Protein AF-A0A1J0GCW2-F1 (afdb_monomer_lite)

Structure (mmCIF, N/CA/C/O backbone):
data_AF-A0A1J0GCW2-F1
#
_entry.id   AF-A0A1J0GCW2-F1
#
loop_
_atom_site.group_PDB
_atom_site.id
_atom_site.type_symbol
_atom_site.label_atom_id
_atom_site.label_alt_id
_atom_site.label_comp_id
_atom_site.label_asym_id
_atom_site.label_entity_id
_atom_site.label_seq_id
_atom_site.pdbx_PDB_ins_code
_atom_site.Cartn_x
_atom_site.Cartn_y
_atom_site.Cartn_z
_atom_site.occupancy
_atom_site.B_iso_or_equiv
_atom_site.auth_seq_id
_atom_site.auth_comp_id
_atom_site.auth_asym_id
_atom_site.auth_atom_id
_atom_site.pdbx_PDB_model_num
ATOM 1 N N . MET A 1 1 ? -19.838 6.356 8.604 1.00 87.81 1 MET A N 1
ATOM 2 C CA . MET A 1 1 ? -19.145 7.204 7.609 1.00 87.81 1 MET A CA 1
ATOM 3 C C . MET A 1 1 ? -18.287 6.303 6.739 1.00 87.81 1 MET A C 1
ATOM 5 O O . MET A 1 1 ? -17.605 5.452 7.301 1.00 87.81 1 MET A O 1
ATOM 9 N N . PHE A 1 2 ? -18.359 6.454 5.416 1.00 95.56 2 PHE A N 1
ATOM 10 C CA . PHE A 1 2 ? -17.515 5.715 4.475 1.00 95.56 2 PHE A CA 1
ATOM 11 C C . PHE A 1 2 ? -16.550 6.679 3.780 1.00 95.56 2 PHE A C 1
ATOM 13 O O . PHE A 1 2 ? -16.982 7.770 3.411 1.00 95.56 2 PHE A O 1
ATOM 20 N N . PHE A 1 3 ? -15.276 6.309 3.629 1.00 94.56 3 PHE A N 1
ATOM 21 C CA . PHE A 1 3 ? -14.262 7.168 3.007 1.00 94.56 3 PHE A CA 1
ATOM 22 C C . PHE A 1 3 ? -13.421 6.426 1.965 1.00 94.56 3 PHE A C 1
ATOM 24 O O . PHE A 1 3 ? -13.171 5.228 2.078 1.00 94.56 3 PHE A O 1
ATOM 31 N N . LEU A 1 4 ? -12.961 7.174 0.966 1.00 95.69 4 LEU A N 1
ATOM 32 C CA . LEU A 1 4 ? -11.977 6.754 -0.024 1.00 95.69 4 LEU A CA 1
ATOM 33 C C . LEU A 1 4 ? -10.927 7.859 -0.078 1.00 95.69 4 LEU A C 1
ATOM 35 O O . LEU A 1 4 ? -11.264 9.000 -0.393 1.00 95.69 4 LEU A O 1
ATOM 39 N N . LEU A 1 5 ? -9.696 7.544 0.304 1.00 93.69 5 LEU A N 1
ATOM 40 C CA . LEU A 1 5 ? -8.607 8.512 0.378 1.00 93.69 5 LEU A CA 1
ATOM 41 C C . LEU A 1 5 ? -7.516 8.072 -0.589 1.00 93.69 5 LEU A C 1
ATOM 43 O O . LEU A 1 5 ? -7.018 6.952 -0.492 1.00 93.69 5 LEU A O 1
ATOM 47 N N . ASP A 1 6 ? -7.182 8.949 -1.526 1.00 92.19 6 ASP A N 1
ATOM 48 C CA . ASP A 1 6 ? -6.147 8.695 -2.519 1.00 92.19 6 ASP A CA 1
ATOM 49 C C . ASP A 1 6 ? -4.888 9.482 -2.149 1.00 92.19 6 ASP A C 1
ATOM 51 O O . ASP A 1 6 ? -4.954 10.708 -2.049 1.00 92.19 6 ASP A O 1
ATOM 55 N N . GLU A 1 7 ? -3.783 8.780 -1.889 1.00 87.19 7 GLU A N 1
ATOM 56 C CA . GLU A 1 7 ? -2.478 9.345 -1.515 1.00 87.19 7 GLU A CA 1
ATOM 57 C C . GLU A 1 7 ? -2.553 10.437 -0.432 1.00 87.19 7 GLU A C 1
ATOM 59 O O . GLU A 1 7 ? -2.437 11.642 -0.694 1.00 87.19 7 GLU A O 1
ATOM 64 N N . LEU A 1 8 ? -2.738 10.009 0.819 1.00 84.12 8 LEU A N 1
ATOM 65 C CA . LEU A 1 8 ? -2.809 10.925 1.955 1.00 84.12 8 LEU A CA 1
ATOM 66 C C . LEU A 1 8 ? -1.536 11.766 2.110 1.00 84.12 8 LEU A C 1
ATOM 68 O O . LEU A 1 8 ? -0.441 11.231 2.237 1.00 84.12 8 LEU A O 1
ATOM 72 N N . PHE A 1 9 ? -1.740 13.086 2.197 1.00 78.75 9 PHE A N 1
ATOM 73 C CA . PHE A 1 9 ? -0.725 14.126 2.380 1.00 78.75 9 PHE A CA 1
ATOM 74 C C . PHE A 1 9 ? 0.325 14.188 1.252 1.00 78.75 9 PHE A C 1
ATOM 76 O O . PHE A 1 9 ? 1.144 13.300 1.062 1.00 78.75 9 PHE A O 1
ATOM 83 N N . LYS A 1 10 ? 0.362 15.307 0.519 1.00 66.12 10 LYS A N 1
ATOM 84 C CA . LYS A 1 10 ? 1.381 15.588 -0.508 1.00 66.12 10 LYS A CA 1
ATOM 85 C C . LYS A 1 10 ? 2.364 16.617 0.054 1.00 66.12 10 LYS A C 1
ATOM 87 O O . LYS A 1 10 ? 1.995 17.767 0.263 1.00 66.12 10 LYS A O 1
ATOM 92 N N . GLY A 1 11 ? 3.595 16.205 0.348 1.00 65.50 11 GLY A N 1
ATOM 93 C CA . GLY A 1 11 ? 4.635 17.050 0.954 1.00 65.50 11 GLY A CA 1
ATOM 94 C C . GLY A 1 11 ? 6.004 16.377 0.884 1.00 65.50 11 GLY A C 1
ATOM 95 O O . GLY A 1 11 ? 6.071 15.197 0.565 1.00 65.50 11 GLY A O 1
ATOM 96 N N . THR A 1 12 ? 7.100 17.087 1.153 1.00 64.31 12 THR A N 1
ATOM 97 C CA . THR A 1 12 ? 8.471 16.556 0.984 1.00 64.31 12 THR A CA 1
ATOM 98 C C . THR A 1 12 ? 9.003 15.802 2.205 1.00 64.31 12 THR A C 1
ATOM 100 O O . THR A 1 12 ? 9.812 14.894 2.034 1.00 64.31 12 THR A O 1
ATOM 103 N N . ASN A 1 13 ? 8.516 16.093 3.415 1.00 81.44 13 ASN A N 1
ATOM 104 C CA . ASN A 1 13 ? 8.945 15.404 4.637 1.00 81.44 13 ASN A CA 1
ATOM 105 C C . ASN A 1 13 ? 8.194 14.076 4.823 1.00 81.44 13 ASN A C 1
ATOM 107 O O . ASN A 1 13 ? 6.986 14.081 5.041 1.00 81.44 13 ASN A O 1
ATOM 111 N N . SER A 1 14 ? 8.893 12.944 4.706 1.00 78.44 14 SER A N 1
ATOM 112 C CA . SER A 1 14 ? 8.293 11.608 4.834 1.00 78.44 14 SER A CA 1
ATOM 113 C C . SER A 1 14 ? 7.765 11.304 6.227 1.00 78.44 14 SER A C 1
ATOM 115 O O . SER A 1 14 ? 6.701 10.703 6.328 1.00 78.44 14 SER A O 1
ATOM 117 N N . ILE A 1 15 ? 8.448 11.782 7.267 1.00 83.06 15 ILE A N 1
ATOM 118 C CA . ILE A 1 15 ? 8.085 11.512 8.662 1.00 83.06 15 ILE A CA 1
ATOM 119 C C . ILE A 1 15 ? 6.748 12.182 8.994 1.00 83.06 15 ILE A C 1
ATOM 121 O O . ILE A 1 15 ? 5.807 11.513 9.407 1.00 83.06 15 ILE A O 1
ATOM 125 N N . ASP A 1 16 ? 6.612 13.479 8.700 1.00 84.75 16 ASP A N 1
ATOM 126 C CA . ASP A 1 16 ? 5.375 14.221 8.984 1.00 84.75 16 ASP A CA 1
ATOM 127 C C . ASP A 1 16 ? 4.162 13.632 8.242 1.00 84.75 16 ASP A C 1
ATOM 129 O O . ASP A 1 16 ? 3.046 13.617 8.766 1.00 84.75 16 ASP A O 1
ATOM 133 N N . ARG A 1 17 ? 4.368 13.142 7.008 1.00 85.38 17 ARG A N 1
ATOM 134 C CA . ARG A 1 17 ? 3.310 12.475 6.232 1.00 85.38 17 ARG A CA 1
ATOM 135 C C . ARG A 1 17 ? 2.891 11.162 6.878 1.00 85.38 17 ARG A C 1
ATOM 137 O O . ARG A 1 17 ? 1.690 10.929 7.004 1.00 85.38 17 ARG A O 1
ATOM 144 N N . HIS A 1 18 ? 3.859 10.335 7.265 1.00 87.56 18 HIS A N 1
ATOM 145 C CA . HIS A 1 18 ? 3.608 9.062 7.924 1.00 87.56 18 HIS A CA 1
ATOM 146 C C . HIS A 1 18 ? 2.834 9.273 9.230 1.00 87.56 18 HIS A C 1
ATOM 148 O O . HIS A 1 18 ? 1.753 8.712 9.410 1.00 87.56 18 HIS A O 1
ATOM 154 N N . ASP A 1 19 ? 3.319 10.165 10.096 1.00 88.81 19 ASP A N 1
ATOM 155 C CA . ASP A 1 19 ? 2.689 10.470 11.383 1.00 88.81 19 ASP A CA 1
ATOM 156 C C . ASP A 1 19 ? 1.274 11.035 11.204 1.00 88.81 19 ASP A C 1
ATOM 158 O O . ASP A 1 19 ? 0.329 10.616 11.881 1.00 88.81 19 ASP A O 1
ATOM 162 N N . GLY A 1 20 ? 1.098 11.950 10.246 1.00 90.69 20 GLY A N 1
ATOM 163 C CA . GLY A 1 20 ? -0.201 12.529 9.914 1.00 90.69 20 GLY A CA 1
ATOM 164 C C . GLY A 1 20 ? -1.199 11.496 9.383 1.00 90.69 20 GLY A C 1
ATOM 165 O O . GLY A 1 20 ? -2.351 11.460 9.829 1.00 90.69 20 GLY A O 1
ATOM 166 N N . ALA A 1 21 ? -0.772 10.634 8.454 1.00 91.12 21 ALA A N 1
ATOM 167 C CA . ALA A 1 21 ? -1.598 9.558 7.904 1.00 91.12 21 ALA A CA 1
ATOM 168 C C . ALA A 1 21 ? -1.998 8.569 8.999 1.00 91.12 21 ALA A C 1
ATOM 170 O O . ALA A 1 21 ? -3.180 8.254 9.157 1.00 91.12 21 ALA A O 1
ATOM 171 N N . THR A 1 22 ? -1.033 8.163 9.816 1.00 91.19 22 THR A N 1
ATOM 172 C CA . THR A 1 22 ? -1.234 7.279 10.957 1.00 91.19 22 THR A CA 1
ATOM 173 C C . THR A 1 22 ? -2.247 7.853 11.951 1.00 91.19 22 THR A C 1
ATOM 175 O O . THR A 1 22 ? -3.200 7.164 12.330 1.00 91.19 22 THR A O 1
ATOM 178 N N . ALA A 1 23 ? -2.113 9.125 12.336 1.00 92.19 23 ALA A N 1
ATOM 179 C CA . ALA A 1 23 ? -3.050 9.788 13.241 1.00 92.19 23 ALA A CA 1
ATOM 180 C C . ALA A 1 23 ? -4.479 9.843 12.669 1.00 92.19 23 ALA A C 1
ATOM 182 O O . ALA A 1 23 ? -5.441 9.507 13.367 1.00 92.19 23 ALA A O 1
ATOM 183 N N . LEU A 1 24 ? -4.624 1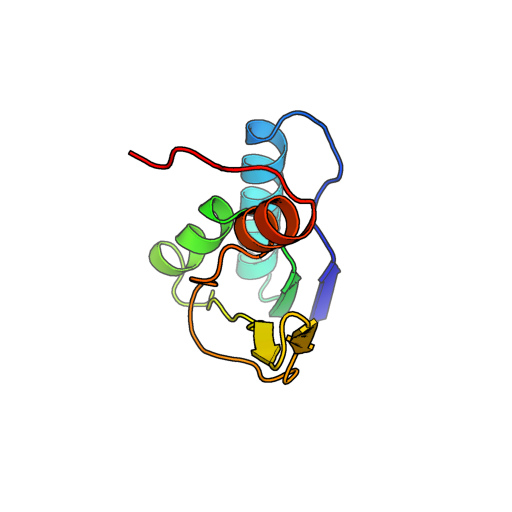0.199 11.387 1.00 92.25 24 LEU A N 1
ATOM 184 C CA . LEU A 1 24 ? -5.921 10.261 10.710 1.00 92.25 24 LEU A CA 1
ATOM 185 C C . LEU A 1 24 ? -6.606 8.888 10.658 1.00 92.25 24 LEU A C 1
ATOM 187 O O . LEU A 1 24 ? -7.785 8.771 10.997 1.00 92.25 24 LEU A O 1
ATOM 191 N N . ILE A 1 25 ? -5.873 7.841 10.271 1.00 91.81 25 ILE A N 1
ATOM 192 C CA . ILE A 1 25 ? -6.392 6.469 10.179 1.00 91.81 25 ILE A CA 1
ATOM 193 C C . ILE A 1 25 ? -6.871 5.981 11.546 1.00 91.81 25 ILE A C 1
A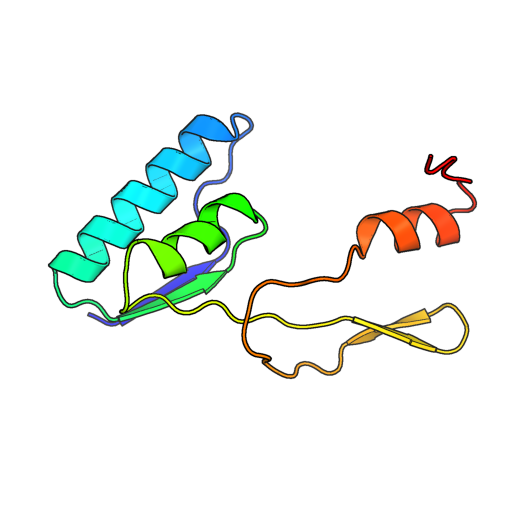TOM 195 O O . ILE A 1 25 ? -7.981 5.450 11.662 1.00 91.81 25 ILE A O 1
ATOM 199 N N . LYS A 1 26 ? -6.069 6.210 12.595 1.00 90.06 26 LYS A N 1
ATOM 200 C CA . LYS A 1 26 ? -6.421 5.857 13.977 1.00 90.06 26 LYS A CA 1
ATOM 201 C C . LYS A 1 26 ? -7.707 6.566 14.412 1.00 90.06 26 LYS A C 1
ATOM 203 O O . LYS A 1 26 ? -8.617 5.913 14.926 1.00 90.06 26 LYS A O 1
ATOM 208 N N . GLN A 1 27 ? -7.829 7.868 14.147 1.00 92.56 27 GLN A N 1
ATOM 209 C CA . GLN A 1 27 ? -9.023 8.644 14.488 1.00 92.56 27 GLN A CA 1
ATOM 210 C C . GLN A 1 27 ? -10.276 8.154 13.740 1.00 92.56 27 GLN A C 1
ATOM 212 O O . GLN A 1 27 ? -11.328 7.967 14.354 1.00 92.56 27 GLN A O 1
ATOM 217 N N . LEU A 1 28 ? -10.176 7.894 12.434 1.00 92.31 28 LEU A N 1
ATOM 218 C CA . LEU A 1 28 ? -11.284 7.360 11.632 1.00 92.31 28 LEU A CA 1
ATOM 219 C C . LEU A 1 28 ? -11.739 5.984 12.144 1.00 92.31 28 LEU A C 1
ATOM 221 O O . LEU A 1 28 ? -12.940 5.743 12.294 1.00 92.31 28 LEU A O 1
ATOM 225 N N . GLY A 1 29 ? -10.791 5.104 12.475 1.00 89.19 29 GLY A N 1
ATOM 226 C CA . GLY A 1 29 ? -11.077 3.786 13.042 1.00 89.19 29 GLY A CA 1
ATOM 227 C C . GLY A 1 29 ? -11.773 3.853 14.406 1.00 89.19 29 GLY A C 1
ATOM 228 O O . GLY A 1 29 ? -12.712 3.092 14.655 1.00 89.19 29 GLY A O 1
ATOM 229 N N . GLN A 1 30 ? -11.367 4.787 15.273 1.00 90.62 30 GLN A N 1
ATOM 230 C CA . GLN A 1 30 ? -12.003 5.024 16.578 1.00 90.62 30 GLN A CA 1
ATOM 231 C C . GLN A 1 30 ? -13.443 5.534 16.449 1.00 90.62 30 GLN A C 1
ATOM 233 O O . GLN A 1 30 ? -14.300 5.161 17.246 1.00 90.62 30 GLN A O 1
ATOM 238 N N . GLN A 1 31 ? -13.737 6.329 15.418 1.00 93.19 31 GLN A N 1
ATOM 239 C CA . GLN A 1 31 ? -15.086 6.836 15.136 1.00 93.19 31 GLN A CA 1
ATOM 240 C C . GLN A 1 31 ? -16.000 5.805 14.448 1.00 93.19 31 GLN A C 1
ATOM 242 O O . GLN A 1 31 ?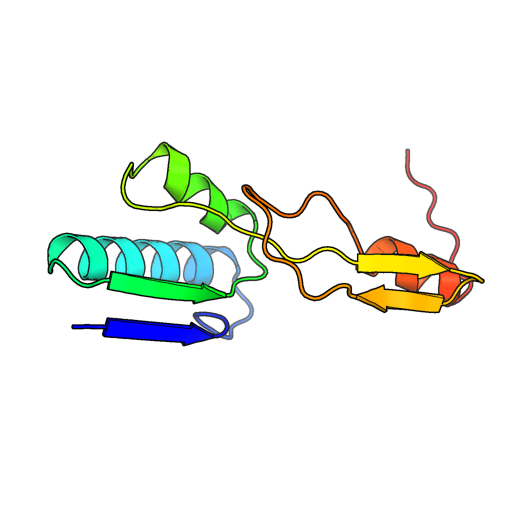 -17.121 6.130 14.056 1.00 93.19 31 GLN A O 1
ATOM 247 N N . GLY A 1 32 ? -15.537 4.562 14.267 1.00 92.12 32 GLY A N 1
ATOM 248 C CA . GLY A 1 32 ? -16.301 3.516 13.587 1.00 92.12 32 GLY A CA 1
ATOM 249 C C . GLY A 1 32 ? -16.490 3.780 12.091 1.00 92.12 32 GLY A C 1
ATOM 250 O O . GLY A 1 32 ? -17.425 3.252 11.488 1.00 92.12 32 GLY A O 1
ATOM 251 N N . ALA A 1 33 ? -15.636 4.609 11.483 1.00 94.31 33 ALA A N 1
ATOM 252 C CA . ALA A 1 33 ? -15.625 4.779 10.040 1.00 94.31 33 ALA A CA 1
ATOM 253 C C . ALA A 1 33 ? -15.041 3.533 9.355 1.00 94.31 33 ALA A C 1
ATOM 255 O O . ALA A 1 33 ? -14.322 2.730 9.952 1.00 94.31 33 ALA A O 1
ATOM 256 N N . SER A 1 34 ? -15.369 3.353 8.082 1.00 95.12 34 SER A N 1
ATOM 257 C CA . SER A 1 34 ? -14.819 2.287 7.240 1.00 95.12 34 SER A CA 1
ATOM 258 C C . SER A 1 34 ? -14.446 2.879 5.892 1.00 95.12 34 SER A C 1
ATOM 260 O O . SER A 1 34 ? -15.115 3.797 5.427 1.00 95.12 34 SER A O 1
ATOM 262 N N . GLY A 1 35 ? -13.388 2.389 5.259 1.00 94.88 35 GLY A N 1
ATOM 263 C CA . GLY A 1 35 ? -12.940 2.991 4.014 1.00 94.88 35 GLY A CA 1
ATOM 264 C C . GLY A 1 35 ? -11.707 2.340 3.424 1.00 94.88 35 GLY A C 1
ATOM 265 O O . GLY A 1 35 ? -11.205 1.349 3.952 1.00 94.88 35 GLY A O 1
ATOM 266 N N . LEU A 1 36 ? -11.254 2.914 2.315 1.00 95.81 36 LEU A N 1
ATOM 267 C CA . LEU A 1 36 ? -10.061 2.496 1.586 1.00 95.81 36 LEU A CA 1
ATOM 268 C C . LEU A 1 36 ? -9.080 3.659 1.492 1.00 95.81 36 LEU A C 1
ATOM 270 O O . LEU A 1 36 ? -9.487 4.820 1.387 1.00 95.81 36 LEU A O 1
ATOM 274 N N . ILE A 1 37 ? -7.794 3.324 1.526 1.00 94.56 37 ILE A N 1
ATOM 275 C CA . ILE A 1 37 ? -6.689 4.273 1.428 1.00 94.56 37 ILE A CA 1
ATOM 276 C C . ILE A 1 37 ? -5.678 3.706 0.441 1.00 94.56 37 ILE A C 1
ATOM 278 O O . ILE A 1 37 ? -5.272 2.553 0.586 1.00 94.56 37 ILE A O 1
ATOM 282 N N . SER A 1 38 ? -5.285 4.502 -0.549 1.00 93.56 38 SER A N 1
ATOM 283 C CA . SER A 1 38 ? -4.112 4.215 -1.375 1.00 93.56 38 SER A CA 1
ATOM 284 C C . SER A 1 38 ? -2.888 4.926 -0.786 1.00 93.56 38 SER A C 1
ATOM 286 O O . SER A 1 38 ? -2.980 6.032 -0.245 1.00 93.56 38 SER A O 1
ATOM 288 N N . THR A 1 39 ? -1.727 4.280 -0.859 1.00 90.31 39 THR A N 1
ATOM 289 C CA . THR A 1 39 ? -0.461 4.876 -0.431 1.00 90.31 39 THR A CA 1
ATOM 290 C C . THR A 1 39 ? 0.716 4.236 -1.160 1.00 90.31 39 THR A C 1
ATOM 292 O O . THR A 1 39 ? 0.672 3.060 -1.522 1.00 90.31 39 THR A O 1
ATOM 295 N N . HIS A 1 40 ? 1.773 5.022 -1.358 1.00 86.38 40 HIS A N 1
ATOM 296 C CA . HIS A 1 40 ? 3.094 4.545 -1.772 1.00 86.38 40 HIS A CA 1
ATOM 297 C C . HIS A 1 40 ? 4.045 4.341 -0.581 1.00 86.38 40 HIS A C 1
ATOM 299 O O . HIS A 1 40 ? 5.155 3.844 -0.762 1.00 86.38 40 HIS A O 1
ATOM 305 N N . ASP A 1 41 ? 3.625 4.734 0.623 1.00 86.75 41 ASP A N 1
ATOM 306 C CA . ASP A 1 41 ? 4.392 4.584 1.855 1.00 86.75 41 ASP A CA 1
ATOM 307 C C . ASP A 1 41 ? 4.247 3.160 2.411 1.00 86.75 41 ASP A C 1
ATOM 309 O O . ASP A 1 41 ? 3.197 2.790 2.939 1.00 86.75 41 ASP A O 1
ATOM 313 N N . LEU A 1 42 ? 5.312 2.364 2.283 1.00 87.12 42 LEU A N 1
ATOM 314 C CA . LEU A 1 42 ? 5.362 0.999 2.808 1.00 87.12 42 LEU A CA 1
ATOM 315 C C . LEU A 1 42 ? 5.395 0.961 4.340 1.00 87.12 42 LEU A C 1
ATOM 317 O O . LEU A 1 42 ? 4.936 -0.024 4.907 1.00 87.12 42 LEU A O 1
ATOM 321 N N . GLU A 1 43 ? 5.881 2.007 5.014 1.00 88.12 43 GLU A N 1
ATOM 322 C CA . GLU A 1 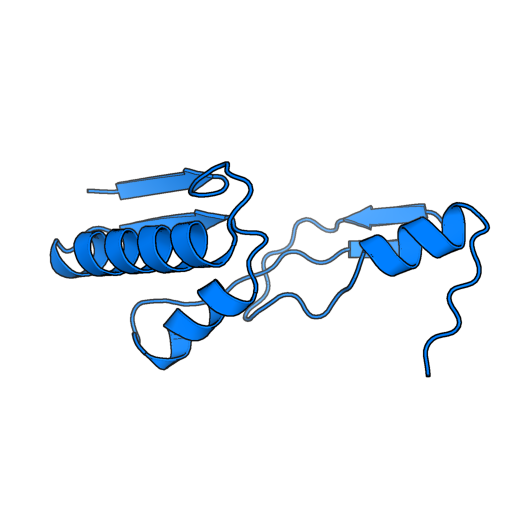43 ? 5.888 2.065 6.483 1.00 88.12 43 GLU A CA 1
ATOM 323 C C . GLU A 1 43 ? 4.454 2.173 7.011 1.00 88.12 43 GLU A C 1
ATOM 325 O O . GLU A 1 43 ? 4.096 1.560 8.014 1.00 88.12 43 GLU A O 1
ATOM 330 N N . LEU A 1 44 ? 3.572 2.878 6.291 1.00 90.19 44 LEU A N 1
ATOM 331 C CA . LEU A 1 44 ? 2.155 2.981 6.655 1.00 90.19 44 LEU A CA 1
ATOM 332 C C . LEU A 1 44 ? 1.444 1.617 6.642 1.00 90.19 44 LEU A C 1
ATOM 334 O O . LEU A 1 44 ? 0.453 1.416 7.349 1.00 90.19 44 LEU A O 1
ATOM 338 N N . CYS A 1 45 ? 1.948 0.658 5.861 1.00 91.12 45 CYS A N 1
ATOM 339 C CA . CYS A 1 45 ? 1.414 -0.696 5.845 1.00 91.12 45 CYS A CA 1
ATOM 340 C C . CYS A 1 45 ? 1.625 -1.430 7.178 1.00 91.12 45 CYS A C 1
ATOM 342 O O . CYS A 1 45 ? 0.841 -2.330 7.494 1.00 91.12 45 CYS A O 1
ATOM 344 N N . ASP A 1 46 ? 2.599 -1.048 8.002 1.00 91.88 46 ASP A N 1
ATOM 345 C CA . ASP A 1 46 ? 2.843 -1.719 9.282 1.00 91.88 46 ASP A CA 1
ATOM 346 C C . ASP A 1 46 ? 1.697 -1.517 10.289 1.00 91.88 46 ASP A C 1
ATOM 348 O O . ASP A 1 46 ? 1.513 -2.326 11.202 1.00 91.88 46 ASP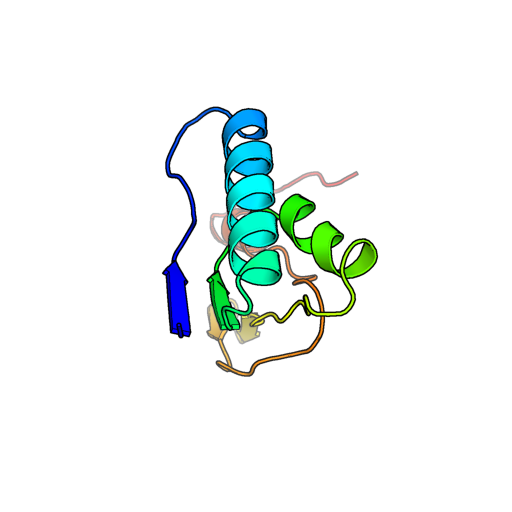 A O 1
ATOM 352 N N . LEU A 1 47 ? 0.811 -0.543 10.045 1.00 91.75 47 LEU A N 1
ATOM 353 C CA . LEU A 1 47 ? -0.404 -0.333 10.836 1.00 91.75 47 LEU A CA 1
ATOM 354 C C . LEU A 1 47 ? -1.328 -1.558 10.891 1.00 91.75 47 LEU A C 1
ATOM 356 O O . LEU A 1 47 ? -2.096 -1.686 11.847 1.00 91.75 47 LEU A O 1
ATOM 360 N N . GLN A 1 48 ? -1.263 -2.475 9.916 1.00 93.25 48 GLN A N 1
ATOM 361 C CA . GLN A 1 48 ? -2.025 -3.731 9.981 1.00 93.25 48 GLN A CA 1
ATOM 362 C C . GLN A 1 48 ? -1.631 -4.599 11.189 1.00 93.25 48 GLN A C 1
ATOM 364 O O . GLN A 1 48 ? -2.453 -5.363 11.692 1.00 93.25 48 GLN A O 1
ATOM 369 N N . TYR A 1 49 ? -0.382 -4.493 11.658 1.00 91.50 49 TYR A N 1
ATOM 370 C CA . TYR A 1 49 ? 0.126 -5.264 12.793 1.00 91.50 49 TYR A CA 1
ATOM 371 C C . TYR A 1 49 ? -0.272 -4.637 14.133 1.00 91.50 49 TYR A C 1
ATOM 373 O O . TYR A 1 49 ? -0.454 -5.349 15.118 1.00 91.50 49 TYR A O 1
ATOM 381 N N . GLU A 1 50 ? -0.460 -3.317 14.166 1.00 89.38 50 GLU A N 1
ATOM 382 C CA . GLU A 1 50 ? -0.952 -2.592 15.342 1.00 89.38 50 GLU A CA 1
ATOM 383 C C . GLU A 1 50 ? -2.484 -2.654 15.481 1.00 89.38 50 GLU A C 1
ATOM 385 O O . GLU A 1 50 ? -3.012 -2.633 16.595 1.00 89.38 50 GLU A O 1
ATOM 390 N N . TYR A 1 51 ? -3.219 -2.735 14.364 1.00 86.94 51 TYR A N 1
ATOM 391 C CA . TYR A 1 51 ? -4.680 -2.639 14.342 1.00 86.94 51 TYR A CA 1
ATOM 392 C C . TYR A 1 51 ? -5.323 -3.749 13.512 1.00 86.94 51 TYR A C 1
ATOM 394 O O . TYR A 1 51 ? -5.378 -3.682 12.290 1.00 86.94 51 TYR A O 1
ATOM 402 N N . PHE A 1 52 ? -5.985 -4.695 14.185 1.00 86.81 52 PHE A N 1
ATOM 403 C CA . PHE A 1 52 ? -6.662 -5.843 13.555 1.00 86.81 52 PHE A CA 1
ATOM 404 C C . PHE A 1 52 ? -7.736 -5.493 12.504 1.00 86.81 52 PHE A C 1
ATOM 406 O O . PHE A 1 52 ? -8.153 -6.354 11.727 1.00 86.81 52 PHE A O 1
ATOM 413 N N . LYS A 1 53 ? -8.252 -4.256 12.519 1.00 90.00 53 LYS A N 1
ATOM 414 C CA . LYS A 1 53 ? -9.250 -3.769 11.552 1.00 90.00 53 LYS A CA 1
ATOM 415 C C . LYS A 1 53 ? -8.624 -3.254 10.256 1.00 90.00 53 LYS A C 1
ATOM 417 O O . LYS A 1 53 ? -9.357 -3.023 9.299 1.00 90.00 53 LYS A O 1
ATOM 422 N N . ILE A 1 54 ? -7.309 -3.055 10.234 1.00 93.50 54 ILE A N 1
ATOM 423 C CA . ILE A 1 54 ? -6.556 -2.623 9.062 1.00 93.50 54 ILE A CA 1
ATOM 424 C C . ILE A 1 54 ? -6.031 -3.871 8.358 1.00 93.50 54 ILE A C 1
ATOM 426 O O . ILE A 1 54 ? -5.504 -4.784 8.988 1.00 93.50 54 ILE A O 1
ATOM 430 N N . LYS A 1 55 ? -6.203 -3.914 7.039 1.00 95.31 55 LYS A N 1
ATOM 431 C CA . LYS A 1 55 ? -5.698 -4.985 6.182 1.00 95.31 55 LYS A CA 1
ATOM 432 C C . LYS A 1 55 ? -5.043 -4.368 4.963 1.00 95.31 55 LYS A C 1
ATOM 434 O O . LYS A 1 55 ? -5.638 -3.493 4.335 1.00 95.31 55 LYS A O 1
ATOM 439 N N . ASN A 1 56 ? -3.853 -4.851 4.630 1.00 96.38 56 ASN A N 1
ATOM 440 C CA . ASN A 1 56 ? -3.162 -4.419 3.426 1.00 96.38 56 ASN A CA 1
ATOM 441 C C . ASN A 1 56 ? -3.580 -5.241 2.221 1.00 96.38 56 ASN A C 1
ATOM 443 O O . ASN A 1 56 ? -3.770 -6.456 2.305 1.00 96.38 56 ASN A O 1
ATOM 447 N N . TYR A 1 57 ? -3.658 -4.543 1.099 1.00 96.19 57 TYR A N 1
ATOM 448 C CA . TYR A 1 57 ? -3.913 -5.103 -0.208 1.00 96.19 57 TYR A CA 1
ATOM 449 C C . TYR A 1 57 ? -3.006 -4.426 -1.225 1.00 96.19 57 TYR A C 1
ATOM 451 O O . TYR A 1 57 ? -2.648 -3.258 -1.066 1.00 96.19 57 TYR A O 1
ATOM 459 N N . ASN A 1 58 ? -2.675 -5.137 -2.296 1.00 94.81 58 ASN A N 1
ATOM 460 C CA . ASN A 1 58 ? -1.877 -4.589 -3.382 1.00 94.81 58 ASN A CA 1
ATOM 461 C C . ASN A 1 58 ? -2.407 -4.989 -4.760 1.00 94.81 58 ASN A C 1
ATOM 463 O O . ASN A 1 58 ? -3.114 -5.986 -4.926 1.00 94.81 58 ASN A O 1
ATOM 467 N N . PHE A 1 59 ? -2.010 -4.186 -5.743 1.00 92.62 59 PHE A N 1
ATOM 468 C CA . PHE A 1 59 ? -2.022 -4.534 -7.155 1.00 92.62 59 PHE A CA 1
ATOM 469 C C . PHE A 1 59 ? -0.589 -4.848 -7.575 1.00 92.62 59 PHE A C 1
ATOM 471 O O . PHE A 1 59 ? 0.349 -4.242 -7.059 1.00 92.62 59 PHE A O 1
ATOM 478 N N . GLN A 1 60 ? -0.431 -5.779 -8.513 1.00 88.31 60 GLN A N 1
ATOM 479 C CA . GLN A 1 60 ? 0.879 -6.182 -9.016 1.00 88.31 60 GLN A CA 1
ATOM 480 C C . GLN A 1 60 ? 0.973 -5.941 -10.513 1.00 88.31 60 GLN A C 1
ATOM 482 O O . GLN A 1 60 ? 0.032 -6.194 -11.274 1.00 88.31 60 GLN A O 1
ATOM 487 N N . GLU A 1 61 ? 2.143 -5.486 -10.926 1.00 87.75 61 GLU A N 1
ATOM 488 C CA . GLU A 1 61 ? 2.592 -5.510 -12.301 1.00 87.75 61 GLU A CA 1
ATOM 489 C C . GLU A 1 61 ? 3.260 -6.848 -12.651 1.00 87.75 61 GLU A C 1
ATOM 491 O O . GLU A 1 61 ? 3.782 -7.568 -11.799 1.00 87.75 61 GLU A O 1
ATOM 496 N N . TYR A 1 62 ? 3.258 -7.175 -13.937 1.00 86.50 62 TYR A N 1
ATOM 497 C CA . TYR A 1 62 ? 3.996 -8.290 -14.517 1.00 86.50 62 TYR A CA 1
ATOM 498 C C . TYR A 1 62 ? 4.564 -7.877 -15.875 1.00 86.50 62 TYR A C 1
ATOM 500 O O . TYR A 1 62 ? 4.155 -6.869 -16.450 1.00 86.50 62 TYR A O 1
ATOM 508 N N . TYR A 1 63 ? 5.504 -8.661 -16.401 1.00 84.00 63 TYR A N 1
ATOM 509 C CA . TYR A 1 63 ? 6.251 -8.296 -17.603 1.00 84.00 63 TYR A CA 1
ATOM 510 C C . TYR A 1 63 ? 6.072 -9.317 -18.715 1.00 84.00 63 TYR A C 1
ATOM 512 O O . TYR A 1 63 ? 6.168 -10.524 -18.492 1.00 84.00 63 TYR A O 1
ATOM 520 N N . VAL A 1 64 ? 5.830 -8.821 -19.927 1.00 88.31 64 VAL A N 1
ATOM 521 C CA . VAL A 1 64 ? 5.741 -9.628 -21.149 1.00 88.31 64 VAL A CA 1
ATOM 522 C C . VAL A 1 64 ? 6.449 -8.865 -22.259 1.00 88.31 64 VAL A C 1
ATOM 524 O O . VAL A 1 64 ? 6.079 -7.730 -22.528 1.00 88.31 64 VAL A O 1
ATOM 527 N N . ASN A 1 65 ? 7.437 -9.478 -22.917 1.00 87.69 65 ASN A N 1
ATOM 528 C CA . ASN A 1 65 ? 8.181 -8.872 -24.033 1.00 87.69 65 ASN A CA 1
ATOM 529 C C . ASN A 1 65 ? 8.763 -7.478 -23.715 1.00 87.69 65 ASN A C 1
ATOM 531 O O . ASN A 1 65 ? 8.642 -6.564 -24.522 1.00 87.69 65 ASN A O 1
ATOM 535 N N . ASN A 1 66 ? 9.368 -7.307 -22.534 1.00 79.31 66 ASN A N 1
ATOM 536 C CA . ASN A 1 66 ? 9.907 -6.026 -22.045 1.00 79.31 66 ASN A CA 1
ATOM 537 C C . ASN A 1 66 ? 8.867 -4.903 -21.863 1.00 79.31 66 ASN A C 1
ATOM 539 O O . ASN A 1 66 ? 9.235 -3.753 -21.640 1.00 79.31 66 ASN A O 1
ATOM 543 N N . GLU A 1 67 ? 7.577 -5.229 -21.889 1.00 81.19 67 GLU A N 1
ATOM 544 C CA . GLU A 1 67 ? 6.502 -4.294 -21.579 1.00 81.19 67 GLU A CA 1
ATOM 545 C C . GLU A 1 67 ? 5.914 -4.594 -20.202 1.00 81.19 67 GLU A C 1
ATOM 547 O O . GLU A 1 67 ? 5.677 -5.752 -19.836 1.00 81.19 67 GLU A O 1
ATOM 552 N N . ILE A 1 68 ? 5.651 -3.527 -19.449 1.00 85.75 68 ILE A N 1
ATOM 553 C CA . ILE A 1 68 ? 4.924 -3.598 -18.186 1.00 85.75 68 ILE A CA 1
ATOM 554 C C . ILE A 1 68 ? 3.433 -3.821 -18.438 1.00 85.75 68 ILE A C 1
ATOM 556 O O . ILE A 1 68 ? 2.821 -3.176 -19.291 1.00 85.75 68 ILE A O 1
ATOM 560 N N . LYS A 1 69 ? 2.832 -4.727 -17.671 1.00 89.06 69 LYS A N 1
ATOM 561 C CA . LYS A 1 69 ? 1.402 -5.028 -17.709 1.00 89.06 69 LYS A CA 1
ATOM 562 C C . LYS A 1 69 ? 0.829 -5.071 -16.303 1.00 89.06 69 LYS A C 1
ATOM 564 O O . LYS A 1 69 ? 1.505 -5.442 -15.350 1.00 89.06 69 LYS A O 1
ATOM 569 N N . PHE A 1 70 ? -0.449 -4.732 -16.194 1.00 91.00 70 PHE A N 1
ATOM 570 C CA . PHE A 1 70 ? -1.204 -4.755 -14.946 1.00 91.00 70 PHE A CA 1
ATOM 571 C C . PHE A 1 70 ? -2.401 -5.679 -15.125 1.00 91.00 70 PHE A C 1
ATOM 573 O O . PHE A 1 70 ? -3.087 -5.618 -16.145 1.00 91.00 70 PHE A O 1
ATOM 580 N N . ASP A 1 71 ? -2.642 -6.568 -14.163 1.00 92.50 71 ASP A N 1
ATOM 581 C CA . ASP A 1 71 ? -3.808 -7.460 -14.212 1.00 92.50 71 ASP A CA 1
ATOM 582 C C . ASP A 1 71 ? -5.015 -6.913 -13.449 1.00 92.50 71 ASP A C 1
ATOM 584 O O . ASP A 1 71 ? -6.097 -7.496 -13.518 1.00 92.50 71 ASP A O 1
ATOM 588 N N . TYR A 1 72 ? -4.822 -5.794 -12.744 1.00 93.38 72 TYR A N 1
ATOM 589 C CA . TYR A 1 72 ? -5.838 -5.091 -11.966 1.00 93.38 72 TYR A CA 1
ATOM 590 C C . TYR A 1 72 ? -6.527 -5.977 -10.913 1.00 93.38 72 TYR A C 1
ATOM 592 O O . TYR A 1 72 ? -7.673 -5.727 -10.540 1.00 93.38 72 TYR A O 1
ATOM 600 N N . LYS A 1 73 ? -5.837 -7.009 -10.407 1.00 94.69 73 LYS A N 1
ATOM 601 C CA . LYS A 1 73 ? -6.353 -7.879 -9.342 1.00 94.69 73 LYS A CA 1
ATOM 602 C C . LYS A 1 73 ? -5.831 -7.456 -7.975 1.00 94.69 73 LYS A C 1
ATOM 604 O O . LYS A 1 73 ? -4.623 -7.317 -7.781 1.00 94.69 73 LYS A O 1
ATOM 609 N N . ILE A 1 74 ? -6.754 -7.330 -7.024 1.00 94.56 74 ILE A N 1
ATOM 610 C CA . ILE A 1 74 ? -6.442 -7.159 -5.604 1.00 94.56 74 ILE A CA 1
ATOM 611 C C . ILE A 1 74 ? -5.847 -8.459 -5.057 1.00 94.56 74 ILE A C 1
ATOM 613 O O . ILE A 1 74 ? -6.367 -9.546 -5.313 1.00 94.56 74 ILE A O 1
ATOM 617 N N . ARG A 1 75 ? -4.771 -8.330 -4.284 1.00 94.94 75 ARG A N 1
ATOM 618 C CA . ARG A 1 75 ? -4.105 -9.419 -3.564 1.00 94.94 75 ARG A CA 1
ATOM 619 C C . ARG A 1 75 ? -3.881 -9.018 -2.117 1.00 94.94 75 ARG A C 1
ATOM 621 O O . ARG A 1 75 ? -3.688 -7.837 -1.842 1.00 94.94 75 ARG A O 1
ATOM 628 N N . ASP A 1 76 ? -3.892 -9.995 -1.219 1.00 95.62 76 ASP A N 1
ATOM 629 C CA . ASP A 1 76 ? -3.600 -9.769 0.195 1.00 95.62 76 ASP A CA 1
ATOM 630 C C . ASP A 1 76 ? -2.141 -9.331 0.405 1.00 95.62 76 ASP A C 1
ATOM 632 O O . ASP A 1 76 ? -1.219 -9.827 -0.249 1.00 95.62 76 ASP A O 1
ATOM 636 N N . GLY A 1 77 ? -1.941 -8.428 1.364 1.00 94.19 77 GLY A N 1
ATOM 637 C CA . GLY A 1 77 ? -0.631 -7.995 1.836 1.00 94.19 77 GLY A CA 1
ATOM 638 C C . GLY A 1 77 ? -0.077 -6.755 1.137 1.00 94.19 77 GLY A C 1
ATOM 639 O O . GLY A 1 77 ? -0.734 -6.101 0.327 1.00 94.19 77 GLY A O 1
ATOM 640 N N . VAL A 1 78 ? 1.162 -6.420 1.487 1.00 92.56 78 VAL A N 1
ATOM 641 C CA . VAL A 1 78 ? 1.920 -5.288 0.933 1.00 92.56 78 VAL A CA 1
ATOM 642 C C . VAL A 1 78 ? 2.510 -5.676 -0.422 1.00 92.56 78 VAL A C 1
ATOM 644 O O . VAL A 1 78 ? 2.834 -6.844 -0.640 1.00 92.56 78 VAL A O 1
ATOM 647 N N . SER A 1 79 ? 2.657 -4.716 -1.340 1.00 88.06 79 SER A N 1
ATOM 648 C CA . SER A 1 79 ? 3.312 -5.001 -2.619 1.00 88.06 79 SER A CA 1
ATOM 649 C C . SER A 1 79 ? 4.763 -5.440 -2.405 1.00 88.06 79 SER A C 1
ATOM 651 O O . SER A 1 79 ? 5.526 -4.786 -1.697 1.00 88.06 79 SER A O 1
ATOM 653 N N . THR A 1 80 ? 5.150 -6.540 -3.048 1.00 82.75 80 THR A N 1
ATOM 654 C CA . THR A 1 80 ? 6.524 -7.064 -3.043 1.00 82.75 80 THR A CA 1
ATOM 655 C C . THR A 1 80 ? 7.288 -6.706 -4.317 1.00 82.75 80 THR A C 1
ATOM 657 O O . THR A 1 80 ? 8.446 -7.093 -4.473 1.00 82.75 80 THR A O 1
ATOM 660 N N . THR A 1 81 ? 6.646 -6.015 -5.261 1.00 77.31 81 THR A N 1
ATOM 661 C CA . THR A 1 81 ? 7.241 -5.638 -6.543 1.00 77.31 81 THR A CA 1
ATOM 662 C C . THR A 1 81 ? 7.843 -4.234 -6.465 1.00 77.31 81 THR A C 1
ATOM 664 O O . THR A 1 81 ? 7.340 -3.347 -5.777 1.00 77.31 81 THR A O 1
ATOM 667 N N . LYS A 1 82 ? 8.973 -4.028 -7.152 1.00 73.00 82 LYS A N 1
ATOM 668 C CA . LYS A 1 82 ? 9.676 -2.737 -7.226 1.00 73.00 82 LYS A CA 1
ATOM 669 C C . LYS A 1 82 ? 9.709 -2.243 -8.671 1.00 73.00 82 LYS A C 1
ATOM 671 O O . LYS A 1 82 ? 10.764 -2.255 -9.305 1.00 73.00 82 LYS A O 1
ATOM 676 N N . ASN A 1 83 ? 8.561 -1.793 -9.172 1.00 76.50 83 ASN A N 1
ATOM 677 C CA . ASN A 1 83 ? 8.397 -1.285 -10.538 1.00 76.50 83 ASN A CA 1
ATOM 678 C C . ASN A 1 83 ? 9.498 -0.285 -10.951 1.00 76.50 83 ASN A C 1
ATOM 680 O O . ASN A 1 83 ? 10.096 -0.402 -12.015 1.00 76.50 83 ASN A O 1
ATOM 684 N N . ALA A 1 84 ? 9.839 0.661 -10.068 1.00 76.56 84 ALA A N 1
ATOM 685 C CA . ALA A 1 84 ? 10.827 1.701 -10.356 1.00 76.56 84 ALA A CA 1
ATOM 686 C C . ALA A 1 84 ? 12.196 1.143 -10.789 1.00 76.56 84 ALA A C 1
ATOM 688 O O . ALA A 1 84 ? 12.761 1.621 -11.766 1.00 76.56 84 ALA A O 1
ATOM 689 N N . LEU A 1 85 ? 12.705 0.096 -10.125 1.00 76.38 85 LEU A N 1
ATOM 690 C CA . LEU A 1 85 ? 13.991 -0.519 -10.490 1.00 76.38 85 LEU A CA 1
ATOM 691 C C . LEU A 1 85 ? 13.940 -1.145 -11.886 1.00 76.38 85 LEU A C 1
ATOM 693 O O . LEU A 1 85 ? 14.923 -1.117 -12.622 1.00 76.38 85 LEU A O 1
ATOM 697 N N . TYR A 1 86 ? 12.790 -1.699 -12.261 1.00 75.19 86 TYR A N 1
ATOM 698 C CA . TYR A 1 86 ? 12.601 -2.262 -13.588 1.00 75.19 86 TYR A CA 1
ATOM 699 C C . TYR A 1 86 ? 12.515 -1.175 -14.666 1.00 75.19 86 TYR A C 1
ATOM 701 O O . TYR A 1 86 ? 13.160 -1.295 -15.705 1.00 75.19 86 TYR A O 1
ATOM 709 N N . LEU A 1 87 ? 11.781 -0.087 -14.410 1.00 79.62 87 LEU A N 1
ATOM 710 C CA . LEU A 1 87 ? 11.711 1.061 -15.322 1.00 79.62 87 LEU A CA 1
ATOM 711 C C . LEU A 1 87 ? 13.091 1.687 -15.557 1.00 79.62 87 LEU A C 1
ATOM 713 O O . LEU A 1 87 ? 13.411 2.056 -16.684 1.00 79.62 87 LEU A O 1
ATOM 717 N N . ILE A 1 88 ? 13.927 1.749 -14.518 1.00 81.12 88 ILE A N 1
ATOM 718 C CA . ILE A 1 88 ? 15.313 2.223 -14.613 1.00 81.12 88 ILE A CA 1
ATOM 719 C C . ILE A 1 88 ? 16.139 1.313 -15.539 1.00 81.12 88 ILE A C 1
ATOM 721 O O . ILE A 1 88 ? 16.816 1.814 -16.435 1.00 81.12 88 ILE A O 1
ATOM 725 N N . LYS A 1 89 ? 16.003 -0.017 -15.417 1.00 80.94 89 LYS A N 1
ATOM 726 C CA . LYS A 1 89 ? 16.643 -0.967 -16.345 1.00 80.94 89 LYS A CA 1
ATOM 727 C C . LYS A 1 89 ? 16.152 -0.806 -17.787 1.00 80.94 89 LYS A C 1
ATOM 729 O O . LYS A 1 89 ? 16.964 -0.821 -18.706 1.00 80.94 89 LYS A O 1
ATOM 734 N N . LEU A 1 90 ? 14.846 -0.615 -18.007 1.00 77.31 90 LEU A N 1
ATOM 735 C CA . LEU A 1 90 ? 14.296 -0.351 -19.347 1.00 77.31 90 LEU A CA 1
ATOM 736 C C . LEU A 1 90 ? 14.808 0.960 -19.956 1.00 77.31 90 LEU A C 1
ATOM 738 O O . LEU A 1 90 ? 14.964 1.042 -21.172 1.00 77.31 90 LEU A O 1
ATOM 742 N N . ALA A 1 91 ? 15.092 1.965 -19.127 1.00 82.69 91 ALA A N 1
ATOM 743 C CA . ALA A 1 91 ? 15.709 3.215 -19.561 1.00 82.69 91 ALA A CA 1
ATOM 744 C C . ALA A 1 91 ? 17.199 3.062 -19.935 1.00 82.69 91 ALA A C 1
ATOM 746 O O . ALA A 1 91 ? 17.826 4.044 -20.330 1.00 82.69 91 ALA A O 1
ATOM 747 N N . GLY A 1 92 ? 17.766 1.852 -19.832 1.00 83.44 92 GLY A N 1
ATOM 748 C CA . GLY A 1 92 ? 19.165 1.564 -20.149 1.00 83.44 92 GLY A CA 1
ATOM 749 C C . GLY A 1 92 ? 20.136 1.946 -19.033 1.00 83.44 92 GLY A C 1
ATOM 750 O O . GLY A 1 92 ? 21.315 2.156 -19.301 1.00 83.44 92 GLY A O 1
ATOM 751 N N . ILE A 1 93 ? 19.644 2.078 -17.799 1.00 85.19 93 ILE A N 1
ATOM 752 C CA . ILE A 1 93 ? 20.465 2.387 -16.630 1.00 85.19 93 ILE A CA 1
ATOM 753 C C . ILE A 1 93 ? 20.735 1.077 -15.888 1.00 85.19 93 ILE A C 1
ATOM 755 O O . ILE A 1 93 ? 19.821 0.475 -15.313 1.00 85.19 93 ILE A O 1
ATOM 759 N N . ASP A 1 94 ? 21.995 0.646 -15.889 1.00 80.56 94 ASP A N 1
ATOM 760 C CA . ASP A 1 94 ? 22.436 -0.486 -15.081 1.00 80.56 94 ASP A CA 1
ATOM 761 C C . ASP A 1 94 ? 22.463 -0.084 -13.603 1.00 80.56 94 ASP A C 1
ATOM 763 O O . ASP A 1 94 ? 23.072 0.908 -13.202 1.00 80.56 94 ASP A O 1
ATOM 767 N N . LEU A 1 95 ? 21.741 -0.852 -12.792 1.00 74.25 95 LEU A N 1
ATOM 768 C CA . LEU A 1 95 ? 21.729 -0.720 -11.343 1.00 74.25 95 LEU A CA 1
ATOM 769 C C . LEU A 1 95 ? 22.633 -1.815 -10.778 1.00 74.25 95 LEU A C 1
ATOM 771 O O . LEU A 1 95 ? 22.231 -2.983 -10.774 1.00 74.25 95 LEU A O 1
ATOM 775 N N . ASP A 1 96 ? 23.819 -1.438 -10.301 1.00 66.44 96 ASP A N 1
ATOM 776 C CA . ASP A 1 96 ? 24.665 -2.294 -9.467 1.00 66.44 96 ASP A CA 1
ATOM 777 C C . ASP A 1 96 ? 23.955 -2.485 -8.118 1.00 66.44 96 ASP A C 1
ATOM 779 O O . ASP A 1 96 ? 24.038 -1.654 -7.215 1.00 66.44 96 ASP A O 1
ATOM 783 N N . LEU A 1 97 ? 23.148 -3.540 -8.019 1.00 59.22 97 LEU A N 1
ATOM 784 C CA . LEU A 1 97 ? 22.494 -3.942 -6.778 1.00 59.22 97 LEU A CA 1
ATOM 785 C C . LEU A 1 97 ? 23.405 -4.967 -6.088 1.00 59.22 97 LEU A C 1
ATOM 787 O O . LEU A 1 97 ? 23.489 -6.101 -6.561 1.00 59.22 97 LEU A O 1
ATOM 791 N N . GLU A 1 98 ? 24.099 -4.543 -5.024 1.00 41.44 98 GLU A N 1
ATOM 792 C CA . GLU A 1 98 ? 24.803 -5.428 -4.072 1.00 41.44 98 GLU A CA 1
ATOM 793 C C . GLU A 1 98 ? 23.833 -6.324 -3.284 1.00 41.44 98 GLU A C 1
ATOM 795 O O . GLU A 1 98 ? 22.722 -5.855 -2.930 1.00 41.44 98 GLU A O 1
#

InterPro domains:
  IPR000432 DNA mismatch repair protein MutS, C-terminal [PF00488] (3-93)
  IPR027417 P-loop containing nucleoside triphosphate hydrolase [G3DSA:3.40.50.300] (1-97)
  IPR027417 P-loop containing nucleoside triphosphate hydrolase [SSF52540] (2-95)
  IPR045076 DNA mismatch repair MutS [PTHR11361] (3-94)

Sequence (98 aa):
MFFLLDELFKGTNSIDRHDGATALIK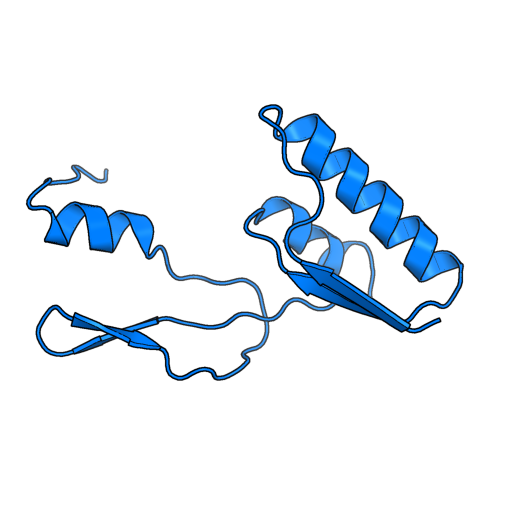QLGQQGASGLISTHDLELCDLQYEYFKIKNYNFQEYYVNNEIKFDYKIRDGVSTTKNALYLIKLAGIDLDLE

pLDDT: mean 86.55, std 9.09, range [41.44, 96.38]

Secondary structure (DSSP, 8-state):
-EEEESSS---S-HHHHHHHHHHHHHHHHHTT-EEEE--S-SGGGGHHHH-TT---EE--EEEETTEEEE----EESS----HHHHHHHHTT------

Foldseek 3Di:
DEDEEEAQDDDDDPVCRLVVVVVVVVVCVVVVYYYDYDHPDPVNQCVVVVDVNDWDWDWDWDDDPLDIDTPPDIDGDDDPDDVPVSVCVSVVHDDPDD

Organism: NCBI:txid1552

Radius of gyration: 16.25 Å; chains: 1; bounding box: 44×27×41 Å